Protein AF-A0A2E5VBL9-F1 (afdb_monomer_lite)

Foldseek 3Di:
DWDDDPDDGDDDDDPDPDDPLNDDDFDPVDDPLLRLLSVLLNVLLCVLCVPVVVNCVQQVQCPPPDPDLSNLVSVLVSSVSSSVSSVVVCVVVVPDHDVVVSCVSSVVVSVLSVVVSVDVDDHDDDDD

Secondary structure (DSSP, 8-state):
----SSS--------S---GGG-----TTS-HHHHHHHHHHHHHHHHHHSSHHHHHHH-TTTT-SS--HHHHHHHHHHHHHHHHHHHHHHHHTT----HHHHHHHHHHHHHHHHHHHH-TTT------

Sequence (128 aa):
MVYEKGKDTGLYSDTRQVNKNDFIAIDSKKSREWQLYALLHESGHVLLRENHDEHESRFPLTEHKRNTIGKRVDVLREEVIAWERARYLATELRIPIHEMKWNKQRAASLMEYVRWASDPKGYKVDQS

Radius of gyration: 16.18 Å; chains: 1; bounding box: 42×42×38 Å

Structure (mmCIF, N/CA/C/O backbone):
data_AF-A0A2E5VBL9-F1
#
_entry.id   AF-A0A2E5VBL9-F1
#
loop_
_atom_site.group_PDB
_atom_site.id
_atom_site.type_symbol
_atom_site.label_atom_id
_atom_site.label_alt_id
_atom_site.label_comp_id
_atom_site.label_asym_id
_atom_site.label_entity_id
_atom_site.label_seq_id
_atom_site.pdbx_PDB_ins_code
_atom_site.Cartn_x
_atom_site.Cartn_y
_atom_site.Cartn_z
_atom_site.occupancy
_atom_site.B_iso_or_equiv
_atom_site.auth_seq_id
_atom_site.auth_comp_id
_atom_site.auth_asym_id
_atom_site.auth_atom_id
_atom_site.pdbx_PDB_model_num
ATOM 1 N N . MET A 1 1 ? -0.431 -29.800 8.759 1.00 35.25 1 MET A N 1
ATOM 2 C CA . MET A 1 1 ? 0.858 -29.659 9.473 1.00 35.25 1 MET A CA 1
ATOM 3 C C . MET A 1 1 ? 0.705 -28.470 10.407 1.00 35.25 1 MET A C 1
ATOM 5 O O . MET A 1 1 ? 0.339 -27.410 9.923 1.00 35.25 1 MET A O 1
ATOM 9 N N . VAL A 1 2 ? 0.839 -28.659 11.722 1.00 28.92 2 VAL A N 1
ATOM 10 C CA . VAL A 1 2 ? 0.675 -27.573 12.705 1.00 28.92 2 VAL A CA 1
ATOM 11 C C . VAL A 1 2 ? 2.001 -26.828 12.794 1.00 28.92 2 VAL A C 1
ATOM 13 O O . VAL A 1 2 ? 3.010 -27.434 13.145 1.00 28.92 2 VAL A O 1
ATOM 16 N N . TYR A 1 3 ? 2.009 -25.543 12.450 1.00 37.59 3 TYR A N 1
ATOM 17 C CA . TYR A 1 3 ? 3.144 -24.671 12.731 1.00 37.59 3 TYR A CA 1
ATOM 18 C C . TYR A 1 3 ? 2.825 -23.842 13.969 1.00 37.59 3 TYR A C 1
ATOM 20 O O . TYR A 1 3 ? 1.948 -22.985 13.943 1.00 37.59 3 TYR A O 1
ATOM 28 N N . GLU A 1 4 ? 3.556 -24.095 15.051 1.00 32.25 4 GLU A N 1
ATOM 29 C CA . GLU A 1 4 ? 3.599 -23.202 16.203 1.00 32.25 4 GLU A CA 1
ATOM 30 C C . GLU A 1 4 ? 4.746 -22.211 16.019 1.00 32.25 4 GLU A C 1
ATOM 32 O O . GLU A 1 4 ? 5.923 -22.572 16.067 1.00 32.25 4 GLU A O 1
ATOM 37 N N . LYS A 1 5 ? 4.413 -20.931 15.856 1.00 36.81 5 LYS A N 1
ATOM 38 C CA . LYS A 1 5 ? 5.367 -19.847 16.085 1.00 36.81 5 LYS A CA 1
ATOM 39 C C . LYS A 1 5 ? 4.713 -18.781 16.954 1.00 36.81 5 LYS A C 1
ATOM 41 O O . LYS A 1 5 ? 4.220 -17.783 16.456 1.00 36.81 5 LYS A O 1
ATOM 46 N N . GLY A 1 6 ? 4.761 -19.017 18.265 1.00 41.00 6 GLY A N 1
ATOM 47 C CA . GLY A 1 6 ? 4.373 -18.060 19.301 1.00 41.00 6 GLY A CA 1
ATOM 48 C C . GLY A 1 6 ? 2.865 -17.821 19.404 1.00 41.00 6 GLY A C 1
ATOM 49 O O . GLY A 1 6 ? 2.334 -17.036 18.645 1.00 41.00 6 GLY A O 1
ATOM 50 N N . LYS A 1 7 ? 2.223 -18.449 20.399 1.00 36.53 7 LYS A N 1
ATOM 51 C CA . LYS A 1 7 ? 0.863 -18.223 20.956 1.00 36.53 7 LYS A CA 1
ATOM 52 C C . LYS A 1 7 ? -0.360 -18.084 20.029 1.00 36.53 7 LYS A C 1
ATOM 54 O O . LYS A 1 7 ? -1.463 -18.216 20.549 1.00 36.53 7 LYS A O 1
ATOM 59 N N . ASP A 1 8 ? -0.209 -17.929 18.724 1.00 41.22 8 ASP A N 1
ATOM 60 C CA . ASP A 1 8 ? -1.321 -17.822 17.788 1.00 41.22 8 ASP A CA 1
ATOM 61 C C . ASP A 1 8 ? -1.491 -19.165 17.067 1.00 41.22 8 ASP A C 1
ATOM 63 O O . ASP A 1 8 ? -0.663 -19.585 16.260 1.00 41.22 8 ASP A O 1
ATOM 67 N N . THR A 1 9 ? -2.549 -19.889 17.433 1.00 41.75 9 THR A N 1
ATOM 68 C CA . THR A 1 9 ? -2.921 -21.182 16.846 1.00 41.75 9 THR A CA 1
ATOM 69 C C . THR A 1 9 ? -4.047 -20.967 15.840 1.00 41.75 9 THR A C 1
ATOM 71 O O . THR A 1 9 ? -5.182 -20.682 16.211 1.00 41.75 9 THR A O 1
ATOM 74 N N . GLY A 1 10 ? -3.738 -21.103 14.550 1.00 48.72 10 GLY A N 1
ATOM 75 C CA . GLY A 1 10 ? -4.737 -21.212 13.488 1.00 48.72 10 GLY A CA 1
ATOM 76 C C . GLY A 1 10 ? -4.959 -22.679 13.123 1.00 48.72 10 GLY A C 1
ATOM 77 O O . GLY A 1 10 ? -4.012 -23.368 12.748 1.00 48.72 10 GLY A O 1
ATOM 78 N N . LEU A 1 11 ? -6.196 -23.170 13.225 1.00 38.81 11 LEU A N 1
ATOM 79 C CA . LEU A 1 11 ? -6.594 -24.476 12.692 1.00 38.81 11 LEU A CA 1
ATOM 80 C C . LEU A 1 11 ? -7.033 -24.296 11.236 1.00 38.81 11 LEU A C 1
ATOM 82 O O . LEU A 1 11 ? -8.078 -23.706 10.980 1.00 38.81 11 LEU A O 1
ATOM 86 N N . TYR A 1 12 ? -6.247 -24.814 10.293 1.00 48.72 12 TYR A N 1
ATOM 87 C CA . TYR A 1 12 ? -6.641 -24.935 8.889 1.00 48.72 12 TYR A CA 1
ATOM 88 C C . TYR A 1 12 ? -6.733 -26.416 8.523 1.00 48.72 12 TYR A C 1
ATOM 90 O O . TYR A 1 12 ? -5.740 -27.144 8.568 1.00 48.72 12 TYR A O 1
ATOM 98 N N . SER A 1 13 ? -7.938 -26.864 8.177 1.00 42.78 13 SER A N 1
ATOM 99 C CA . SER A 1 13 ? -8.195 -28.171 7.575 1.00 42.78 13 SER A CA 1
ATOM 100 C C . SER A 1 13 ? -8.389 -27.985 6.073 1.00 42.78 13 SER A C 1
ATOM 102 O O . SER A 1 13 ? -9.509 -28.039 5.572 1.00 42.78 13 SER A O 1
ATOM 104 N N . ASP A 1 14 ? -7.304 -27.710 5.362 1.00 47.62 14 ASP A N 1
ATOM 105 C CA . ASP A 1 14 ? -7.290 -27.763 3.905 1.00 47.62 14 ASP A CA 1
ATOM 106 C C . ASP A 1 14 ? -6.022 -28.501 3.461 1.00 47.62 14 ASP A C 1
ATOM 108 O O . ASP A 1 14 ? -4.941 -28.318 4.024 1.00 47.62 14 ASP A O 1
ATOM 112 N N . THR A 1 15 ? -6.171 -29.393 2.487 1.00 54.12 15 THR A N 1
ATOM 113 C CA . THR A 1 15 ? -5.117 -30.251 1.928 1.00 54.12 15 THR A CA 1
ATOM 114 C C . THR A 1 15 ? -4.168 -29.475 1.004 1.00 54.12 15 THR A C 1
ATOM 116 O O . THR A 1 15 ? -3.227 -30.051 0.455 1.00 54.12 15 THR A O 1
ATOM 119 N N . ARG A 1 16 ? -4.415 -28.175 0.803 1.00 51.81 16 ARG A N 1
ATOM 120 C CA . ARG A 1 16 ? -3.609 -27.278 -0.029 1.00 51.81 16 ARG A CA 1
ATOM 121 C C . ARG A 1 16 ? -2.230 -27.032 0.595 1.00 51.81 16 ARG A C 1
ATOM 123 O O . ARG A 1 16 ? -2.104 -26.748 1.783 1.00 51.81 16 ARG A O 1
ATOM 130 N N . GLN A 1 17 ? -1.180 -27.135 -0.219 1.00 51.59 17 GLN A N 1
ATOM 131 C CA . GLN A 1 17 ? 0.181 -26.790 0.187 1.00 51.59 17 GLN A CA 1
ATOM 132 C C . GLN A 1 17 ? 0.259 -25.265 0.340 1.00 51.59 17 GLN A C 1
ATOM 134 O O . GLN A 1 17 ? 0.252 -24.550 -0.658 1.00 51.59 17 GLN A O 1
ATOM 139 N N . VAL A 1 18 ? 0.242 -24.783 1.584 1.00 55.06 18 VAL A N 1
ATOM 140 C CA . VAL A 1 18 ? 0.198 -23.348 1.877 1.00 55.06 18 VAL A CA 1
ATOM 141 C C . VAL A 1 18 ? 1.603 -22.749 1.793 1.00 55.06 18 VAL A C 1
ATOM 143 O O . VAL A 1 18 ? 2.524 -23.212 2.470 1.00 55.06 18 VAL A O 1
ATOM 146 N N . ASN A 1 19 ? 1.775 -21.734 0.953 1.00 57.06 19 ASN A N 1
ATOM 147 C CA . ASN A 1 19 ? 3.026 -21.011 0.755 1.00 57.06 19 ASN A CA 1
ATOM 148 C C . ASN A 1 19 ? 3.108 -19.781 1.666 1.00 57.06 19 ASN A C 1
ATOM 150 O O . ASN A 1 19 ? 2.104 -19.278 2.160 1.00 57.06 19 ASN A O 1
ATOM 154 N N . LYS A 1 20 ? 4.320 -19.242 1.861 1.00 53.06 20 LYS A N 1
ATOM 155 C CA . LYS A 1 20 ? 4.533 -18.015 2.657 1.00 53.06 20 LYS A CA 1
ATOM 156 C C . LYS A 1 20 ? 3.673 -16.837 2.164 1.00 53.06 20 LYS A C 1
ATOM 158 O O . LYS A 1 20 ? 3.249 -16.029 2.978 1.00 53.06 20 LYS A O 1
ATOM 163 N N . ASN A 1 21 ? 3.396 -16.777 0.862 1.00 62.44 21 ASN A N 1
ATOM 164 C CA . ASN A 1 21 ? 2.614 -15.711 0.231 1.00 62.44 21 ASN A CA 1
ATOM 165 C C . ASN A 1 21 ? 1.091 -15.880 0.389 1.00 62.44 21 ASN A C 1
ATOM 167 O O . ASN A 1 21 ? 0.346 -15.010 -0.047 1.00 62.44 21 ASN A O 1
ATOM 171 N N . ASP A 1 22 ? 0.627 -16.974 0.999 1.00 68.19 22 ASP A N 1
ATOM 172 C CA . ASP A 1 22 ? -0.805 -17.256 1.167 1.00 68.19 22 ASP A CA 1
ATOM 173 C C . ASP A 1 22 ? -1.366 -16.672 2.477 1.00 68.19 22 ASP A C 1
ATOM 175 O O . ASP A 1 22 ? -2.561 -16.787 2.754 1.00 68.19 22 ASP A O 1
ATOM 179 N N . PHE A 1 23 ? -0.514 -16.060 3.306 1.00 78.06 23 PHE A N 1
ATOM 180 C CA . PHE A 1 23 ? -0.890 -15.531 4.611 1.00 78.06 23 PHE A CA 1
ATOM 181 C C . PHE A 1 23 ? -0.672 -14.025 4.691 1.00 78.06 23 PHE A C 1
ATOM 183 O O . PHE A 1 23 ? 0.394 -13.522 4.350 1.00 78.06 23 PHE A O 1
ATOM 190 N N . ILE A 1 24 ? -1.658 -13.332 5.258 1.00 80.19 24 ILE A N 1
ATOM 191 C CA . ILE A 1 24 ? -1.501 -11.968 5.761 1.00 80.19 24 ILE A CA 1
ATOM 192 C C . ILE A 1 24 ? -1.204 -12.060 7.259 1.00 80.19 24 ILE A C 1
ATOM 194 O O . ILE A 1 24 ? -2.021 -12.579 8.023 1.00 80.19 24 ILE A O 1
ATOM 198 N N . ALA A 1 25 ? -0.043 -11.564 7.685 1.00 79.12 25 ALA A N 1
ATOM 199 C CA . ALA A 1 25 ? 0.357 -11.531 9.088 1.00 79.12 25 ALA A CA 1
ATOM 200 C C . ALA A 1 25 ? 0.258 -10.104 9.641 1.00 79.12 25 ALA A C 1
ATOM 202 O O . ALA A 1 25 ? 0.787 -9.163 9.061 1.00 79.12 25 ALA A O 1
ATOM 203 N N . ILE A 1 26 ? -0.402 -9.936 10.789 1.00 82.12 26 ILE A N 1
ATOM 204 C CA . ILE A 1 26 ? -0.594 -8.630 11.431 1.00 82.12 26 ILE A CA 1
ATOM 205 C C . ILE A 1 26 ? -0.102 -8.699 12.879 1.00 82.12 26 ILE A C 1
ATOM 207 O O . ILE A 1 26 ? -0.430 -9.629 13.613 1.00 82.12 26 ILE A O 1
ATOM 211 N N . ASP A 1 27 ? 0.673 -7.700 13.311 1.00 84.06 27 ASP A N 1
ATOM 212 C CA . ASP A 1 27 ? 1.183 -7.621 14.685 1.00 84.06 27 ASP A CA 1
ATOM 213 C C . ASP A 1 27 ? 0.058 -7.305 15.687 1.00 84.06 27 ASP A C 1
ATOM 215 O O . ASP A 1 27 ? -0.438 -6.174 15.776 1.00 84.06 27 ASP A O 1
ATOM 219 N N . SER A 1 28 ? -0.297 -8.304 16.499 1.00 85.31 28 SER A N 1
ATOM 220 C CA . SER A 1 28 ? -1.349 -8.226 17.516 1.00 85.31 28 SER A CA 1
ATOM 221 C C . SER A 1 28 ? -1.053 -7.236 18.651 1.00 85.31 28 SER A C 1
ATOM 223 O O . SER A 1 28 ? -1.975 -6.822 19.356 1.00 85.31 28 SER A O 1
ATOM 225 N N . LYS A 1 29 ? 0.204 -6.795 18.821 1.00 91.50 29 LYS A N 1
ATOM 226 C CA . LYS A 1 29 ? 0.602 -5.810 19.845 1.00 91.50 29 LYS A CA 1
ATOM 227 C C . LYS A 1 29 ? 0.291 -4.368 19.445 1.00 91.50 29 LYS A C 1
ATOM 229 O O . LYS A 1 29 ? 0.345 -3.472 20.289 1.00 91.50 29 LYS A O 1
ATOM 234 N N . LYS A 1 30 ? 0.008 -4.112 18.166 1.00 90.50 30 LYS A N 1
ATOM 235 C CA . LYS A 1 30 ? -0.320 -2.772 17.659 1.00 90.50 30 LYS A CA 1
ATOM 236 C C . LYS A 1 30 ? -1.759 -2.403 18.011 1.00 90.50 30 LYS A C 1
ATOM 238 O O . LYS A 1 30 ? -2.571 -3.259 18.348 1.00 90.50 30 LYS A O 1
ATOM 243 N N . SER A 1 31 ? -2.108 -1.119 17.933 1.00 94.38 31 SER A N 1
ATOM 244 C CA . SER A 1 31 ? -3.504 -0.710 18.135 1.00 94.38 31 SER A CA 1
ATOM 245 C C . SER A 1 31 ? -4.403 -1.312 17.049 1.00 94.38 31 SER A C 1
ATOM 247 O O . SER A 1 31 ? -3.963 -1.493 15.917 1.00 94.38 31 SER A O 1
ATOM 249 N N . ARG A 1 32 ? -5.682 -1.570 17.359 1.00 94.81 32 ARG A N 1
ATOM 250 C CA . ARG A 1 32 ? -6.654 -2.097 16.374 1.00 94.81 32 ARG A CA 1
ATOM 251 C C . ARG A 1 32 ? -6.729 -1.253 15.104 1.00 94.81 32 ARG A C 1
ATOM 253 O O . ARG A 1 32 ? -6.886 -1.783 14.017 1.00 94.81 32 ARG A O 1
ATOM 260 N N . GLU A 1 33 ? -6.594 0.060 15.253 1.00 95.69 33 GLU A N 1
ATOM 261 C CA . GLU A 1 33 ? -6.568 0.989 14.128 1.00 95.69 33 GLU A CA 1
ATOM 262 C C . GLU A 1 33 ? -5.323 0.805 13.251 1.00 95.69 33 GLU A C 1
ATOM 264 O O . GLU A 1 33 ? -5.435 0.745 12.033 1.00 95.69 33 GLU A O 1
ATOM 269 N N . TRP A 1 34 ? -4.145 0.657 13.862 1.00 94.62 34 TRP A N 1
ATOM 270 C CA . TRP A 1 34 ? -2.918 0.376 13.117 1.00 94.62 34 TRP A CA 1
ATOM 271 C C . TRP A 1 34 ? -3.008 -0.974 12.399 1.00 94.62 34 TRP A C 1
ATOM 273 O O . TRP A 1 34 ? -2.630 -1.077 11.234 1.00 94.62 34 TRP A O 1
ATOM 283 N N . GLN A 1 35 ? -3.545 -1.990 13.088 1.00 94.88 35 GLN A N 1
ATOM 284 C CA . GLN A 1 35 ? -3.771 -3.329 12.538 1.00 94.88 35 GLN A CA 1
ATOM 285 C C . GLN A 1 35 ? -4.737 -3.287 11.351 1.00 94.88 35 GLN A C 1
ATOM 287 O O . GLN A 1 35 ? -4.474 -3.919 10.336 1.00 94.88 35 GLN A O 1
ATOM 292 N N . LEU A 1 36 ? -5.816 -2.503 11.445 1.00 96.56 36 LEU A N 1
ATOM 293 C CA . LEU A 1 36 ? -6.755 -2.288 10.345 1.00 96.56 36 LEU A CA 1
ATOM 294 C C . LEU A 1 36 ? -6.065 -1.660 9.130 1.00 96.56 36 LEU A C 1
ATOM 296 O O . LEU A 1 36 ? -6.277 -2.112 8.012 1.00 96.56 36 LEU A O 1
ATOM 300 N N . TYR A 1 37 ? -5.238 -0.632 9.328 1.00 97.62 37 TYR A N 1
ATOM 301 C CA . TYR A 1 37 ? -4.540 0.018 8.216 1.00 97.62 37 TYR A CA 1
ATOM 302 C C . TYR A 1 37 ? -3.497 -0.897 7.573 1.00 97.62 37 TYR A C 1
ATOM 304 O O . TYR A 1 37 ? -3.388 -0.905 6.351 1.00 97.62 37 TYR A O 1
ATOM 312 N N . ALA A 1 38 ? -2.790 -1.702 8.371 1.00 95.44 38 ALA A N 1
ATOM 313 C CA . ALA A 1 38 ? -1.903 -2.739 7.853 1.00 95.44 38 ALA A CA 1
ATOM 314 C C . ALA A 1 38 ? -2.693 -3.787 7.051 1.00 95.44 38 ALA A C 1
ATOM 316 O O . ALA A 1 38 ? -2.368 -4.051 5.903 1.00 95.44 38 ALA A O 1
ATOM 317 N N . LEU A 1 39 ? -3.806 -4.295 7.587 1.00 96.31 39 LEU A N 1
ATOM 318 C CA . LEU A 1 39 ? -4.655 -5.265 6.891 1.00 96.31 39 LEU A CA 1
ATOM 319 C C . LEU A 1 39 ? -5.212 -4.722 5.567 1.00 96.31 39 LEU A C 1
ATOM 321 O O . LEU A 1 39 ? -5.253 -5.443 4.572 1.00 96.31 39 LEU A O 1
ATOM 325 N N . LEU A 1 40 ? -5.636 -3.457 5.539 1.00 97.50 40 LEU A N 1
ATOM 326 C CA . LEU A 1 40 ? -6.086 -2.802 4.312 1.00 97.50 40 LEU A CA 1
ATOM 327 C C . LEU A 1 40 ? -4.953 -2.704 3.286 1.00 97.50 40 LEU A C 1
ATOM 329 O O . LEU A 1 40 ? -5.193 -2.965 2.111 1.00 97.50 40 LEU A O 1
ATOM 333 N N . HIS A 1 41 ? -3.737 -2.359 3.716 1.00 96.88 41 HIS A N 1
ATOM 334 C CA . HIS A 1 41 ? -2.555 -2.319 2.855 1.00 96.88 41 HIS A CA 1
ATOM 335 C C . HIS A 1 41 ? -2.231 -3.692 2.247 1.00 96.88 41 HIS A C 1
ATOM 337 O O . HIS A 1 41 ? -2.124 -3.794 1.026 1.00 96.88 41 HIS A O 1
ATOM 343 N N . GLU A 1 42 ? -2.212 -4.752 3.058 1.00 95.12 42 GLU A N 1
ATOM 344 C CA . GLU A 1 42 ? -2.006 -6.127 2.581 1.00 95.12 42 GLU A CA 1
ATOM 345 C C . GLU A 1 42 ? -3.123 -6.576 1.628 1.00 95.12 42 GLU A C 1
ATOM 347 O O . GLU A 1 42 ? -2.874 -7.191 0.592 1.00 95.12 42 GLU A O 1
ATOM 352 N N . SER A 1 43 ? -4.367 -6.176 1.905 1.00 95.44 43 SER A N 1
ATOM 353 C CA . SER A 1 43 ? -5.490 -6.391 0.980 1.00 95.44 43 SER A CA 1
ATOM 354 C C . SER A 1 43 ? -5.280 -5.651 -0.347 1.00 95.44 43 SER A C 1
ATOM 356 O O . SER A 1 43 ? -5.644 -6.154 -1.407 1.00 95.44 43 SER A O 1
ATOM 358 N N . GLY A 1 44 ? -4.654 -4.472 -0.312 1.00 96.38 44 GLY A N 1
ATOM 359 C CA . GLY A 1 44 ? -4.234 -3.729 -1.496 1.00 96.38 44 GLY A CA 1
ATOM 360 C C . GLY A 1 44 ? -3.229 -4.500 -2.354 1.00 96.38 44 GLY A C 1
ATOM 361 O O . GLY A 1 44 ? -3.378 -4.509 -3.576 1.00 96.38 44 GLY A O 1
ATOM 362 N N . HIS A 1 45 ? -2.265 -5.196 -1.740 1.00 93.94 45 HIS A N 1
ATOM 363 C CA . HIS A 1 45 ? -1.353 -6.095 -2.457 1.00 93.94 45 HIS A CA 1
ATOM 364 C C . HIS A 1 45 ? -2.084 -7.280 -3.085 1.00 93.94 45 HIS A C 1
ATOM 366 O O . HIS A 1 45 ? -1.844 -7.583 -4.253 1.00 93.94 45 HIS A O 1
ATOM 372 N N . VAL A 1 46 ? -3.001 -7.917 -2.349 1.00 93.06 46 VAL A N 1
ATOM 373 C CA . VAL A 1 46 ? -3.807 -9.032 -2.874 1.00 93.06 46 VAL A CA 1
ATOM 374 C C . VAL A 1 46 ? -4.598 -8.596 -4.108 1.00 93.06 46 VAL A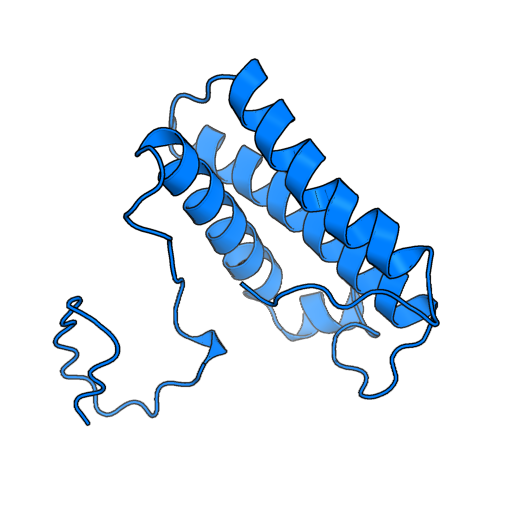 C 1
ATOM 376 O O . VAL A 1 46 ? -4.514 -9.245 -5.145 1.00 93.06 46 VAL A O 1
ATOM 379 N N . LEU A 1 47 ? -5.293 -7.455 -4.037 1.00 93.25 47 LEU A N 1
ATOM 380 C CA . LEU A 1 47 ? -6.051 -6.907 -5.168 1.00 93.25 47 LEU A CA 1
ATOM 381 C C . LEU A 1 47 ? -5.158 -6.509 -6.349 1.00 93.25 47 LEU A C 1
ATOM 383 O O . LEU A 1 47 ? -5.580 -6.579 -7.499 1.00 93.25 47 LEU A O 1
ATOM 387 N N . LEU A 1 48 ? -3.935 -6.048 -6.083 1.00 92.94 48 LEU A N 1
ATOM 388 C CA . LEU A 1 48 ? -2.990 -5.672 -7.132 1.00 92.94 48 LEU A CA 1
ATOM 389 C C . LEU A 1 48 ? -2.397 -6.895 -7.850 1.00 92.94 48 LEU A C 1
ATOM 391 O O . LEU A 1 48 ? -2.038 -6.786 -9.020 1.00 92.94 48 LEU A O 1
ATOM 395 N N . ARG A 1 49 ? -2.304 -8.037 -7.160 1.00 92.06 49 ARG A N 1
ATOM 396 C CA . ARG A 1 49 ? -1.726 -9.300 -7.651 1.00 92.06 49 ARG A CA 1
ATOM 397 C C . ARG A 1 49 ? -2.771 -10.324 -8.105 1.00 92.06 49 ARG A C 1
ATOM 399 O O . ARG A 1 49 ? -2.397 -11.423 -8.499 1.00 92.06 49 ARG A O 1
ATOM 406 N N . GLU A 1 50 ? -4.060 -9.982 -8.057 1.00 90.12 50 GLU A N 1
ATOM 407 C CA . GLU A 1 50 ? -5.163 -10.882 -8.424 1.00 90.12 50 GLU A CA 1
ATOM 408 C C . GLU A 1 50 ? -5.019 -11.416 -9.859 1.00 90.12 50 GLU A C 1
ATOM 410 O O . GLU A 1 50 ? -5.212 -12.607 -10.103 1.00 90.12 50 GLU A O 1
ATOM 415 N N . ASN A 1 51 ? -4.611 -10.553 -10.795 1.00 89.25 51 ASN A N 1
ATOM 416 C CA . ASN A 1 51 ? -4.236 -10.944 -12.150 1.00 89.25 51 ASN A CA 1
ATOM 417 C C . ASN A 1 51 ? -2.709 -10.943 -12.292 1.00 89.25 51 ASN A C 1
ATOM 419 O O . ASN A 1 51 ? -2.095 -9.889 -12.464 1.00 89.25 51 ASN A O 1
ATOM 423 N N . HIS A 1 52 ? -2.110 -12.134 -12.228 1.00 86.88 52 HIS A N 1
ATOM 424 C CA . HIS A 1 52 ? -0.659 -12.309 -12.283 1.00 86.88 52 HIS A CA 1
ATOM 425 C C . HIS A 1 52 ? -0.039 -11.755 -13.576 1.00 86.88 52 HIS A C 1
ATOM 427 O O . HIS A 1 52 ? 0.962 -11.049 -13.509 1.00 86.88 52 HIS A O 1
ATOM 433 N N . ASP A 1 53 ? -0.645 -12.010 -14.739 1.00 88.12 53 ASP A N 1
ATOM 434 C CA . ASP A 1 53 ? -0.094 -11.575 -16.030 1.00 88.12 53 ASP A CA 1
ATOM 435 C C . ASP A 1 53 ? -0.126 -10.045 -16.168 1.00 88.12 53 ASP A C 1
ATOM 437 O O . ASP A 1 53 ? 0.823 -9.423 -16.654 1.00 88.12 53 ASP A O 1
ATOM 441 N N . GLU A 1 54 ? -1.206 -9.409 -15.697 1.00 89.69 54 GLU A N 1
ATOM 442 C CA . GLU A 1 54 ? -1.283 -7.946 -15.643 1.00 89.69 54 GLU A CA 1
ATOM 443 C C . GLU A 1 54 ? -0.260 -7.378 -14.651 1.00 89.69 54 GLU A C 1
ATOM 445 O O . GLU A 1 54 ? 0.403 -6.381 -14.950 1.00 89.69 54 GLU A O 1
ATOM 450 N N . HIS A 1 55 ? -0.113 -8.004 -13.479 1.00 92.44 55 HIS A N 1
ATOM 451 C CA . HIS A 1 55 ? 0.853 -7.584 -12.467 1.00 92.44 55 HIS A CA 1
ATOM 452 C C . HIS A 1 55 ? 2.281 -7.656 -13.005 1.00 92.44 55 HIS A C 1
ATOM 454 O O . HIS A 1 55 ? 2.980 -6.647 -12.956 1.00 92.44 55 HIS A O 1
ATOM 460 N N . GLU A 1 56 ? 2.683 -8.774 -13.609 1.00 91.12 56 GLU A N 1
ATOM 461 C CA . GLU A 1 56 ? 4.019 -8.954 -14.181 1.00 91.12 56 GLU A CA 1
ATOM 462 C C . GLU A 1 56 ? 4.276 -7.966 -15.328 1.00 91.12 56 GLU A C 1
ATOM 464 O O . GLU A 1 56 ? 5.338 -7.349 -15.396 1.00 91.12 56 GLU A O 1
ATOM 469 N N . SER A 1 57 ? 3.281 -7.716 -16.188 1.00 91.44 57 SER A N 1
ATOM 470 C CA . SER A 1 57 ? 3.405 -6.696 -17.235 1.00 91.44 57 SER A CA 1
ATOM 471 C C . SER A 1 57 ? 3.570 -5.287 -16.663 1.00 91.44 57 SER A C 1
ATOM 473 O O . SER A 1 57 ? 4.229 -4.447 -17.283 1.00 91.44 57 SER A O 1
ATOM 475 N N . ARG A 1 58 ? 2.936 -4.991 -15.526 1.00 91.94 58 ARG A N 1
ATOM 476 C CA . ARG A 1 58 ? 3.012 -3.677 -14.885 1.00 91.94 58 ARG A CA 1
ATOM 477 C C . ARG A 1 58 ? 4.286 -3.530 -14.073 1.00 91.94 58 ARG A C 1
ATOM 479 O O . ARG A 1 58 ? 4.853 -2.446 -14.098 1.00 91.94 58 ARG A O 1
ATOM 486 N N . PHE A 1 59 ? 4.748 -4.568 -13.387 1.00 92.88 59 PHE A N 1
ATOM 487 C CA . PHE A 1 59 ? 5.900 -4.553 -12.486 1.00 92.88 59 PHE A CA 1
ATOM 488 C C . PHE A 1 59 ? 6.917 -5.644 -12.862 1.00 92.88 59 PHE A C 1
ATOM 490 O O . PHE A 1 59 ? 7.211 -6.522 -12.053 1.00 92.88 59 PHE A O 1
ATOM 497 N N . PRO A 1 60 ? 7.495 -5.603 -14.074 1.00 92.25 60 PRO A N 1
ATOM 498 C CA . PRO A 1 60 ? 8.294 -6.711 -14.601 1.00 92.25 60 PRO A CA 1
ATOM 499 C C . PRO A 1 60 ? 9.564 -6.997 -13.792 1.00 92.25 60 PRO A C 1
ATOM 501 O O . PRO A 1 60 ? 10.179 -8.052 -13.952 1.00 92.25 60 PRO A O 1
ATOM 504 N N . LEU A 1 61 ? 10.000 -6.062 -12.938 1.00 90.88 61 LEU A N 1
ATOM 505 C CA . LEU A 1 61 ? 11.260 -6.171 -12.215 1.00 90.88 61 LEU A CA 1
ATOM 506 C C . LEU A 1 61 ? 11.113 -6.596 -10.742 1.00 90.88 61 LEU A C 1
ATOM 508 O O . LEU A 1 61 ? 12.141 -6.798 -10.088 1.00 90.88 61 LEU A O 1
ATOM 512 N N . THR A 1 62 ? 9.900 -6.755 -10.202 1.00 83.50 62 THR A N 1
ATOM 513 C CA . THR A 1 62 ? 9.667 -7.117 -8.781 1.00 83.50 62 THR A CA 1
ATOM 514 C C . THR A 1 62 ? 10.197 -8.512 -8.446 1.00 83.50 62 THR A C 1
ATOM 516 O O . THR A 1 62 ? 10.932 -8.683 -7.465 1.00 83.50 62 THR A O 1
ATOM 519 N N . GLU A 1 63 ? 9.964 -9.482 -9.331 1.00 79.62 63 GLU A N 1
ATOM 520 C CA . GLU A 1 63 ? 10.391 -10.881 -9.176 1.00 79.62 63 GLU A CA 1
ATOM 521 C C . GLU A 1 63 ? 11.854 -11.135 -9.589 1.00 79.62 63 GLU A C 1
ATOM 523 O O . GLU A 1 63 ? 12.400 -12.234 -9.441 1.00 79.62 63 GLU A O 1
ATOM 528 N N . HIS A 1 64 ? 12.574 -10.114 -10.069 1.00 79.56 64 HIS A N 1
ATOM 529 C CA . HIS A 1 64 ? 13.969 -10.296 -10.460 1.00 79.56 64 HIS A CA 1
ATOM 530 C C . HIS A 1 64 ? 14.877 -10.647 -9.276 1.00 79.56 64 HIS A C 1
ATOM 532 O O . HIS A 1 64 ? 14.903 -9.974 -8.245 1.00 79.56 64 HIS A O 1
ATOM 538 N N . LYS A 1 65 ? 15.736 -11.659 -9.455 1.00 76.38 65 LYS A N 1
ATOM 539 C CA . LYS A 1 65 ? 16.691 -12.109 -8.421 1.00 76.38 65 LYS A CA 1
ATOM 540 C C . LYS A 1 65 ? 17.728 -11.046 -8.039 1.00 76.38 65 LYS A C 1
ATOM 542 O O . LYS A 1 65 ? 18.223 -11.044 -6.915 1.00 76.38 65 LYS A O 1
ATOM 547 N N . ARG A 1 66 ? 18.095 -10.158 -8.970 1.00 81.38 66 ARG A N 1
ATOM 548 C CA . ARG A 1 66 ? 19.087 -9.095 -8.737 1.00 81.38 66 ARG A CA 1
ATOM 549 C C . ARG A 1 66 ? 18.405 -7.835 -8.222 1.00 81.38 66 ARG A C 1
ATOM 551 O O . ARG A 1 66 ? 17.422 -7.383 -8.797 1.00 81.38 66 ARG A O 1
ATOM 558 N N . ASN A 1 67 ? 18.984 -7.224 -7.193 1.00 81.06 67 ASN A N 1
ATOM 559 C CA . ASN A 1 67 ? 18.472 -5.987 -6.609 1.00 81.06 67 ASN A CA 1
ATOM 560 C C . ASN A 1 67 ? 18.949 -4.742 -7.385 1.00 81.06 67 ASN A C 1
ATOM 562 O O . ASN A 1 67 ? 19.773 -3.965 -6.899 1.00 81.06 67 ASN A O 1
ATOM 566 N N . THR A 1 68 ? 18.490 -4.610 -8.632 1.00 88.62 68 THR A N 1
ATOM 567 C CA . THR A 1 68 ? 18.802 -3.473 -9.513 1.00 88.62 68 THR A CA 1
ATOM 568 C C . THR A 1 68 ? 18.004 -2.228 -9.120 1.00 88.62 68 THR A C 1
ATOM 570 O O . THR A 1 68 ? 16.998 -2.318 -8.421 1.00 88.62 68 THR A O 1
ATOM 573 N N . ILE A 1 69 ? 18.420 -1.052 -9.603 1.00 88.94 69 ILE A N 1
ATOM 574 C CA . ILE A 1 69 ? 17.653 0.193 -9.417 1.00 88.94 69 ILE A CA 1
ATOM 575 C C . ILE A 1 69 ? 16.235 0.041 -9.983 1.00 88.94 69 ILE A C 1
ATOM 577 O O . ILE A 1 69 ? 15.279 0.419 -9.319 1.00 88.94 69 ILE A O 1
ATOM 581 N N . GLY A 1 70 ? 16.088 -0.577 -11.160 1.00 90.25 70 GLY A N 1
ATOM 582 C CA . GLY A 1 70 ? 14.775 -0.825 -11.761 1.00 90.25 70 GLY A CA 1
ATOM 583 C C . GLY A 1 70 ? 13.869 -1.682 -10.872 1.00 90.25 70 GLY A C 1
ATOM 584 O O . GLY A 1 70 ? 12.735 -1.291 -10.620 1.00 90.25 70 GLY A O 1
ATOM 585 N N . LYS A 1 71 ? 14.391 -2.778 -10.299 1.00 91.00 71 LYS A N 1
ATOM 586 C CA . LYS A 1 71 ? 13.649 -3.581 -9.312 1.00 91.00 71 LYS A CA 1
ATOM 587 C C . LYS A 1 71 ? 13.200 -2.736 -8.121 1.00 91.00 71 LYS A C 1
ATOM 589 O O . LYS A 1 71 ? 12.0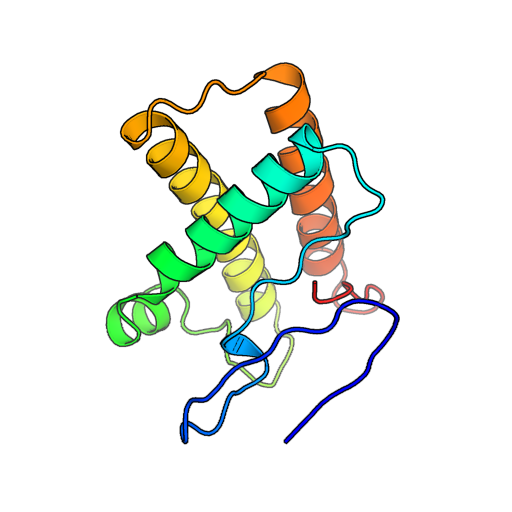61 -2.839 -7.682 1.00 91.00 71 LYS A O 1
ATOM 594 N N . ARG A 1 72 ? 14.094 -1.898 -7.594 1.00 91.12 72 ARG A N 1
ATOM 595 C CA . ARG A 1 72 ? 13.786 -1.042 -6.443 1.00 91.12 72 ARG A CA 1
ATOM 596 C C . ARG A 1 72 ? 12.678 -0.038 -6.743 1.00 91.12 72 ARG A C 1
ATOM 598 O O . ARG A 1 72 ? 11.809 0.176 -5.904 1.00 91.12 72 ARG A O 1
ATOM 605 N N . VAL A 1 73 ? 12.705 0.547 -7.939 1.00 93.50 73 VAL A N 1
ATOM 606 C CA . VAL A 1 73 ? 11.664 1.460 -8.419 1.00 93.50 73 VAL A CA 1
ATOM 607 C C . VAL A 1 73 ? 10.330 0.734 -8.572 1.00 93.50 73 VAL A C 1
ATOM 609 O O . VAL A 1 73 ? 9.323 1.255 -8.105 1.00 93.50 73 VAL A O 1
ATOM 612 N N . ASP A 1 74 ? 10.313 -0.458 -9.171 1.00 94.69 74 ASP A N 1
ATOM 613 C CA . ASP A 1 74 ? 9.077 -1.229 -9.342 1.00 94.69 74 ASP A CA 1
ATOM 614 C C . ASP A 1 74 ? 8.461 -1.636 -8.000 1.00 94.69 74 ASP A C 1
ATOM 616 O O . ASP A 1 74 ? 7.265 -1.436 -7.814 1.00 94.69 74 ASP A O 1
ATOM 620 N N . VAL A 1 75 ? 9.270 -2.101 -7.040 1.00 94.06 75 VAL A N 1
ATOM 621 C CA . VAL A 1 75 ? 8.800 -2.426 -5.681 1.00 94.06 75 VAL A CA 1
ATOM 622 C C . VAL A 1 75 ? 8.243 -1.184 -4.981 1.00 94.06 75 VAL A C 1
ATOM 624 O O . VAL A 1 75 ? 7.123 -1.218 -4.490 1.00 94.06 75 VAL A O 1
ATOM 627 N N . LEU A 1 76 ? 8.956 -0.049 -4.986 1.00 95.38 76 LEU A N 1
ATOM 628 C CA . LEU A 1 76 ? 8.432 1.192 -4.396 1.00 95.38 76 LEU A CA 1
ATOM 629 C C . LEU A 1 76 ? 7.112 1.627 -5.058 1.00 95.38 76 LEU A C 1
ATOM 631 O O . LEU A 1 76 ? 6.210 2.127 -4.387 1.00 95.38 76 LEU A O 1
ATOM 635 N N . ARG A 1 77 ? 6.991 1.451 -6.376 1.00 96.69 77 ARG A N 1
ATOM 636 C CA . ARG A 1 77 ? 5.768 1.787 -7.108 1.00 96.69 77 ARG A CA 1
ATOM 637 C C . ARG A 1 77 ? 4.619 0.848 -6.741 1.00 96.69 77 ARG A C 1
ATOM 639 O O . ARG A 1 77 ? 3.485 1.307 -6.634 1.00 96.69 77 ARG A O 1
ATOM 646 N N . GLU A 1 78 ? 4.908 -0.433 -6.532 1.00 96.19 78 GLU A N 1
ATOM 647 C CA . GLU A 1 78 ? 3.945 -1.423 -6.052 1.00 96.19 78 GLU A CA 1
ATOM 648 C C . GLU A 1 78 ? 3.397 -1.043 -4.670 1.00 96.19 78 GLU A C 1
ATOM 650 O O . GLU A 1 78 ? 2.183 -1.002 -4.496 1.00 96.19 78 GLU A O 1
ATOM 655 N N . GLU A 1 79 ? 4.266 -0.657 -3.732 1.00 97.12 79 GLU A N 1
ATOM 656 C CA . GLU A 1 79 ? 3.886 -0.198 -2.387 1.00 97.12 79 GLU A CA 1
ATOM 657 C C . GLU A 1 79 ? 2.936 1.006 -2.420 1.00 97.12 79 GLU A C 1
ATOM 659 O O . GLU A 1 79 ? 1.910 1.032 -1.734 1.00 97.12 79 GLU A O 1
ATOM 664 N N . VAL A 1 80 ? 3.238 2.010 -3.253 1.00 98.00 80 VAL A N 1
ATOM 665 C CA . VAL A 1 80 ? 2.368 3.185 -3.428 1.00 98.00 80 VAL A CA 1
ATOM 666 C C . VAL A 1 80 ? 0.985 2.763 -3.921 1.00 98.00 80 VAL A C 1
ATOM 668 O O . VAL A 1 80 ? -0.025 3.156 -3.336 1.00 98.00 80 VAL A O 1
ATOM 671 N N . ILE A 1 81 ? 0.936 1.929 -4.962 1.00 97.69 81 ILE A N 1
ATOM 672 C CA . ILE A 1 81 ? -0.323 1.487 -5.569 1.00 97.69 81 ILE A CA 1
ATOM 673 C C . ILE A 1 81 ? -1.108 0.582 -4.610 1.00 97.69 81 ILE A C 1
ATOM 675 O O . ILE A 1 81 ? -2.335 0.677 -4.558 1.00 97.69 81 ILE A O 1
ATOM 679 N N . ALA A 1 82 ? -0.440 -0.246 -3.804 1.00 96.94 82 ALA A N 1
ATOM 680 C CA . ALA A 1 82 ? -1.085 -1.052 -2.773 1.00 96.94 82 ALA A CA 1
ATOM 681 C C . ALA A 1 82 ? -1.804 -0.167 -1.742 1.00 96.94 82 ALA A C 1
ATOM 683 O O . ALA A 1 82 ? -2.972 -0.405 -1.436 1.00 96.94 82 ALA A O 1
ATOM 684 N N . TRP A 1 83 ? -1.174 0.917 -1.274 1.00 98.12 83 TRP A N 1
ATOM 685 C CA . TRP A 1 83 ? -1.822 1.897 -0.389 1.00 98.12 83 TRP A CA 1
ATOM 686 C C . TRP A 1 83 ? -3.003 2.630 -1.044 1.00 98.12 83 TRP A C 1
ATOM 688 O O . TRP A 1 83 ? -3.996 2.930 -0.375 1.00 98.12 83 TRP A O 1
ATOM 698 N N . GLU A 1 84 ? -2.931 2.922 -2.342 1.00 98.00 84 GLU A N 1
ATOM 699 C CA . GLU A 1 84 ? -4.045 3.523 -3.087 1.00 98.00 84 GLU A CA 1
ATOM 700 C C . GLU A 1 84 ? -5.224 2.551 -3.228 1.00 98.00 84 GLU A C 1
ATOM 702 O O . GLU A 1 84 ? -6.371 2.922 -2.964 1.00 98.00 84 GLU A O 1
ATOM 707 N N . ARG A 1 85 ? -4.951 1.284 -3.560 1.00 97.62 85 ARG A N 1
ATOM 708 C CA . ARG A 1 85 ? -5.964 0.219 -3.627 1.00 97.62 85 ARG A CA 1
ATOM 709 C C . ARG A 1 85 ? -6.593 -0.052 -2.266 1.00 97.62 85 ARG A C 1
ATOM 711 O O . ARG A 1 85 ? -7.812 -0.168 -2.182 1.00 97.62 85 ARG A O 1
ATOM 718 N N . ALA A 1 86 ? -5.796 -0.054 -1.203 1.00 97.81 86 ALA A N 1
ATOM 719 C CA . ALA A 1 86 ? -6.265 -0.161 0.173 1.00 97.81 86 ALA A CA 1
ATOM 720 C C . ALA A 1 86 ? -7.253 0.960 0.532 1.00 97.81 86 ALA A C 1
ATOM 722 O O . ALA A 1 86 ? -8.294 0.720 1.147 1.00 97.81 86 ALA A O 1
ATOM 723 N N . ARG A 1 87 ? -6.957 2.197 0.111 1.00 98.12 87 ARG A N 1
ATOM 724 C CA . ARG A 1 87 ? -7.836 3.350 0.333 1.00 98.12 87 ARG A CA 1
ATOM 725 C C . ARG A 1 87 ? -9.142 3.246 -0.453 1.00 98.12 87 ARG A C 1
ATOM 727 O O . ARG A 1 87 ? -10.204 3.573 0.083 1.00 98.12 87 ARG A O 1
ATOM 734 N N . TYR A 1 88 ? -9.060 2.809 -1.706 1.00 98.12 88 TYR A N 1
ATOM 735 C CA . TYR A 1 88 ? -10.238 2.559 -2.530 1.00 98.12 88 TYR A CA 1
ATOM 736 C C . TYR A 1 88 ? -11.127 1.486 -1.887 1.00 98.12 88 TYR A C 1
ATOM 738 O O . TYR A 1 88 ? -12.301 1.737 -1.636 1.00 98.12 88 TYR A O 1
ATOM 746 N N . LEU A 1 89 ? -10.543 0.355 -1.481 1.00 98.00 89 LEU A N 1
ATOM 747 C CA . LEU A 1 89 ? -11.249 -0.732 -0.803 1.00 98.00 89 LEU A CA 1
ATOM 748 C C . LEU A 1 89 ? -11.939 -0.270 0.488 1.00 98.00 89 LEU A C 1
ATOM 750 O O . LEU A 1 89 ? -13.106 -0.583 0.710 1.00 98.00 89 LEU A O 1
ATOM 754 N N . ALA A 1 90 ? -11.250 0.504 1.331 1.00 98.06 90 ALA A N 1
ATOM 755 C CA . ALA A 1 90 ? -11.847 1.056 2.546 1.00 98.06 90 ALA A CA 1
ATOM 756 C C . ALA A 1 90 ? -13.075 1.932 2.243 1.00 98.06 90 ALA A C 1
ATOM 758 O O . ALA A 1 90 ? -14.054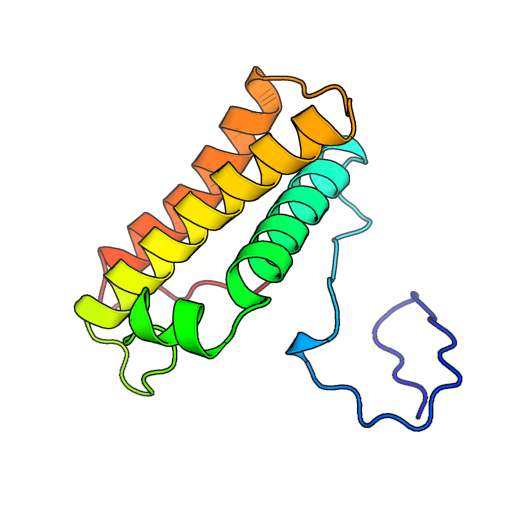 1.900 2.986 1.00 98.06 90 ALA A O 1
ATOM 759 N N . THR A 1 91 ? -13.033 2.679 1.137 1.00 98.19 91 THR A N 1
ATOM 760 C CA . THR A 1 91 ? -14.146 3.521 0.683 1.00 98.19 91 THR A CA 1
ATOM 761 C C . THR A 1 91 ? -15.331 2.668 0.226 1.00 98.19 91 THR A C 1
ATOM 763 O O . THR A 1 91 ? -16.447 2.890 0.694 1.00 98.19 91 THR A O 1
ATOM 766 N N . GLU A 1 92 ? -15.087 1.651 -0.604 1.00 98.25 92 GLU A N 1
ATOM 767 C CA . GLU A 1 92 ? -16.115 0.712 -1.080 1.00 98.25 92 GLU A CA 1
ATOM 768 C C . GLU A 1 92 ? -16.793 -0.036 0.079 1.00 98.25 92 GLU A C 1
ATOM 770 O O . GLU A 1 92 ? -18.018 -0.148 0.138 1.00 98.25 92 GLU A O 1
ATOM 775 N N . LEU A 1 93 ? -16.005 -0.477 1.063 1.00 98.00 93 LEU A N 1
ATOM 776 C CA . LEU A 1 93 ? -16.495 -1.163 2.261 1.00 98.00 93 LEU A CA 1
ATOM 777 C C . LEU A 1 93 ? -17.080 -0.214 3.318 1.00 98.00 93 LEU A C 1
ATOM 779 O O . LEU A 1 93 ? -17.532 -0.674 4.367 1.00 98.00 93 LEU A O 1
ATOM 783 N N . ARG A 1 94 ? -17.077 1.103 3.066 1.00 98.12 94 ARG A N 1
ATOM 784 C CA . ARG A 1 94 ? -17.537 2.147 3.999 1.00 98.12 94 ARG A CA 1
ATOM 785 C C . ARG A 1 94 ? -16.852 2.067 5.370 1.00 98.12 94 ARG A C 1
ATOM 787 O O . ARG A 1 94 ? -17.459 2.363 6.399 1.00 98.12 94 ARG A O 1
ATOM 794 N N . ILE A 1 95 ? -15.580 1.673 5.386 1.00 97.81 95 ILE A N 1
ATOM 795 C CA . ILE A 1 95 ? -14.756 1.632 6.592 1.00 97.81 95 ILE A CA 1
ATOM 796 C C . ILE A 1 95 ? -14.313 3.066 6.910 1.00 97.81 95 ILE A C 1
ATOM 798 O O . ILE A 1 95 ? -13.663 3.702 6.077 1.00 97.81 95 ILE A O 1
ATOM 802 N N . PRO A 1 96 ? -14.628 3.603 8.101 1.00 96.56 96 PRO A N 1
ATOM 803 C CA . PRO A 1 96 ? -14.190 4.938 8.476 1.00 96.56 96 PRO A CA 1
ATOM 804 C C . PRO A 1 96 ? -12.675 4.955 8.692 1.00 96.56 96 PRO A C 1
ATOM 806 O O . PRO A 1 96 ? -12.130 4.152 9.451 1.00 96.56 96 PRO A O 1
ATOM 809 N N . ILE A 1 97 ? -11.998 5.908 8.054 1.00 97.56 97 ILE A N 1
ATOM 810 C CA . ILE A 1 97 ? -10.551 6.087 8.161 1.00 97.56 97 ILE A CA 1
ATOM 811 C C . ILE A 1 97 ? -10.252 7.427 8.823 1.00 97.56 97 ILE A C 1
ATOM 813 O O . ILE A 1 97 ? -10.758 8.473 8.420 1.00 97.56 97 ILE A O 1
ATOM 817 N N . HIS A 1 98 ? -9.375 7.410 9.824 1.00 97.69 98 HIS A N 1
ATOM 818 C CA . HIS A 1 98 ? -8.858 8.633 10.416 1.00 97.69 98 HIS A CA 1
ATOM 819 C C . HIS A 1 98 ? -7.695 9.167 9.568 1.00 97.69 98 HIS A C 1
ATOM 821 O O . HIS A 1 98 ? -6.544 8.756 9.736 1.00 97.69 98 HIS A O 1
ATOM 827 N N . GLU A 1 99 ? -7.969 10.158 8.719 1.00 96.94 99 GLU A N 1
ATOM 828 C CA . GLU A 1 99 ? -7.030 10.684 7.712 1.00 96.94 99 GLU A CA 1
ATOM 829 C C . GLU A 1 99 ? -5.620 10.977 8.236 1.00 96.94 99 GLU A C 1
ATOM 831 O O . GLU A 1 99 ? -4.628 10.559 7.642 1.00 96.94 99 GLU A O 1
ATOM 836 N N . MET A 1 100 ? -5.494 11.653 9.382 1.00 97.44 100 MET A N 1
ATOM 837 C CA . MET A 1 100 ? -4.174 11.982 9.936 1.00 97.44 100 MET A CA 1
ATOM 838 C C . MET A 1 100 ? -3.348 10.735 10.291 1.00 97.44 100 MET A C 1
ATOM 840 O O . MET A 1 100 ? -2.141 10.701 10.060 1.00 97.44 100 MET A O 1
ATOM 844 N N . LYS A 1 101 ? -3.985 9.703 10.854 1.00 97.06 101 LYS A N 1
ATOM 845 C CA . LYS A 1 101 ? -3.305 8.480 11.294 1.00 97.06 101 LYS A CA 1
ATOM 846 C C . LYS A 1 101 ? -3.001 7.567 10.112 1.00 97.06 101 LYS A C 1
ATOM 848 O O . LYS A 1 101 ? -1.888 7.055 10.036 1.00 97.06 101 LYS A O 1
ATOM 853 N N . TRP A 1 102 ? -3.935 7.459 9.167 1.00 97.75 102 TRP A N 1
ATOM 854 C CA . TRP A 1 102 ? -3.720 6.799 7.881 1.00 97.75 102 TRP A CA 1
ATOM 855 C C . TRP A 1 102 ? -2.505 7.377 7.158 1.00 97.75 102 TRP A C 1
ATOM 857 O O . TRP A 1 102 ? -1.556 6.660 6.849 1.00 97.75 102 TRP A O 1
ATOM 867 N N . ASN A 1 103 ? -2.485 8.700 6.969 1.00 97.62 103 ASN A N 1
ATOM 868 C CA . ASN A 1 103 ? -1.393 9.376 6.279 1.00 97.62 103 ASN A CA 1
ATOM 869 C C . ASN A 1 103 ? -0.060 9.213 7.009 1.00 97.62 103 ASN A C 1
ATOM 871 O O . ASN A 1 103 ? 0.960 9.006 6.356 1.00 97.62 103 ASN A O 1
ATOM 875 N N . LYS A 1 104 ? -0.064 9.254 8.347 1.00 97.56 104 LYS A N 1
ATOM 876 C CA . LYS A 1 104 ? 1.137 9.014 9.152 1.00 97.56 104 LYS A CA 1
ATOM 877 C C . LYS A 1 104 ? 1.690 7.602 8.948 1.00 97.56 104 LYS A C 1
ATOM 879 O O . LYS A 1 104 ? 2.896 7.463 8.771 1.00 97.56 104 LYS A O 1
ATOM 884 N N . GLN A 1 105 ? 0.838 6.577 8.976 1.00 96.88 105 GLN A N 1
ATOM 885 C CA . GLN A 1 105 ? 1.266 5.188 8.792 1.00 96.88 105 GLN A CA 1
ATOM 886 C C . GLN A 1 105 ? 1.753 4.941 7.364 1.00 96.88 105 GLN A C 1
ATOM 888 O O . GLN A 1 105 ? 2.880 4.489 7.193 1.00 96.88 105 GLN A O 1
ATOM 893 N N . ARG A 1 106 ? 0.973 5.353 6.357 1.00 97.75 106 ARG A N 1
ATOM 894 C CA . ARG A 1 106 ? 1.363 5.276 4.944 1.00 97.75 106 ARG A CA 1
ATOM 895 C C . ARG A 1 106 ? 2.713 5.945 4.691 1.00 97.75 106 ARG A C 1
ATOM 897 O O . ARG A 1 106 ? 3.586 5.352 4.072 1.00 97.75 106 ARG A O 1
ATOM 904 N N . ALA A 1 107 ? 2.902 7.175 5.172 1.00 97.69 107 ALA A N 1
ATOM 905 C CA . ALA A 1 107 ? 4.151 7.904 4.965 1.00 97.69 107 ALA A CA 1
ATOM 906 C C . ALA A 1 107 ? 5.342 7.226 5.658 1.00 97.69 107 ALA A C 1
ATOM 908 O O . ALA A 1 107 ? 6.424 7.181 5.080 1.00 97.69 107 ALA A O 1
ATOM 909 N N . ALA A 1 108 ? 5.149 6.692 6.869 1.00 95.25 108 ALA A N 1
ATOM 910 C CA . ALA A 1 108 ? 6.191 5.953 7.576 1.00 95.25 108 ALA A CA 1
ATOM 911 C C . ALA A 1 108 ? 6.612 4.695 6.800 1.00 95.25 108 ALA A C 1
ATOM 913 O O . ALA A 1 108 ? 7.803 4.531 6.550 1.00 95.25 108 ALA A O 1
ATOM 914 N N . SER A 1 109 ? 5.649 3.884 6.350 1.00 94.31 109 SER A N 1
ATOM 915 C CA . SER A 1 109 ? 5.901 2.675 5.556 1.00 94.31 109 SER A CA 1
ATOM 916 C C . SER A 1 109 ? 6.587 2.995 4.224 1.00 94.31 109 SER A C 1
ATOM 918 O O . SER A 1 109 ? 7.645 2.452 3.922 1.00 94.31 109 SER A O 1
ATOM 920 N N . LEU A 1 110 ? 6.062 3.952 3.448 1.00 96.69 110 LEU A N 1
ATOM 921 C CA . LEU A 1 110 ? 6.667 4.332 2.165 1.00 96.69 110 LEU A CA 1
ATOM 922 C C . LEU A 1 110 ? 8.087 4.889 2.328 1.00 96.69 110 LEU A C 1
ATOM 924 O O . LEU A 1 110 ? 8.935 4.673 1.466 1.00 96.69 110 LEU A O 1
ATOM 928 N N . MET A 1 111 ? 8.378 5.587 3.429 1.00 95.06 111 MET A N 1
ATOM 929 C CA . MET A 1 111 ? 9.714 6.125 3.679 1.00 95.06 111 MET A CA 1
ATOM 930 C C . MET A 1 111 ? 10.766 5.023 3.882 1.00 95.06 111 MET A C 1
ATOM 932 O O . MET A 1 111 ? 11.923 5.221 3.511 1.00 95.06 111 MET A O 1
ATOM 936 N N . GLU A 1 112 ? 10.398 3.864 4.430 1.00 91.69 112 GLU A N 1
ATOM 937 C CA . GLU A 1 112 ? 11.305 2.710 4.536 1.00 91.69 112 GLU A CA 1
ATOM 938 C C . GLU A 1 112 ? 11.701 2.199 3.147 1.00 91.69 112 GLU A C 1
ATOM 940 O O . GLU A 1 112 ? 12.888 2.005 2.868 1.00 91.69 112 GLU A O 1
ATOM 945 N N . TYR A 1 113 ? 10.734 2.113 2.231 1.00 92.19 113 TYR A N 1
ATOM 946 C CA . TYR A 1 113 ? 10.983 1.741 0.840 1.00 92.19 113 TYR A CA 1
ATOM 947 C C . TYR A 1 113 ? 11.719 2.816 0.042 1.00 92.19 113 TYR 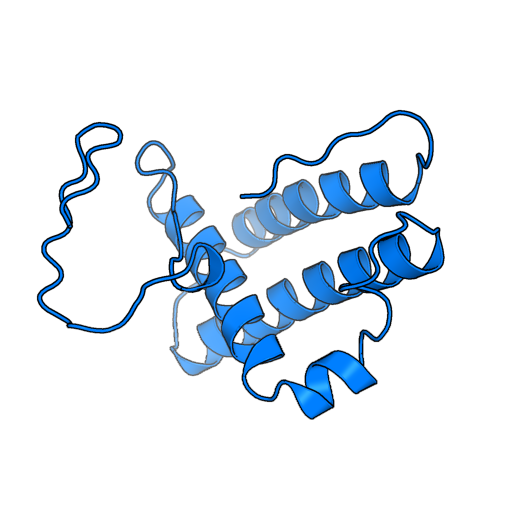A C 1
ATOM 949 O O . TYR A 1 113 ? 12.560 2.477 -0.786 1.00 92.19 113 TYR A O 1
ATOM 957 N N . VAL A 1 114 ? 11.483 4.105 0.301 1.00 93.50 114 VAL A N 1
ATOM 958 C CA . VAL A 1 114 ? 12.269 5.195 -0.303 1.00 93.50 114 VAL A CA 1
ATOM 959 C C . VAL A 1 114 ? 13.728 5.098 0.130 1.00 93.50 114 VAL A C 1
ATOM 961 O O . VAL A 1 114 ? 14.619 5.133 -0.718 1.00 93.50 114 VAL A O 1
ATOM 964 N N . ARG A 1 115 ? 13.990 4.920 1.432 1.00 90.44 115 ARG A N 1
ATOM 965 C CA . ARG A 1 115 ? 15.354 4.745 1.958 1.00 90.44 115 ARG A CA 1
ATOM 966 C C . ARG A 1 115 ? 16.027 3.545 1.314 1.00 90.44 115 ARG A C 1
ATOM 968 O O . ARG A 1 115 ? 17.127 3.681 0.784 1.00 90.44 115 ARG A O 1
ATOM 975 N N . TRP A 1 116 ? 15.328 2.414 1.267 1.00 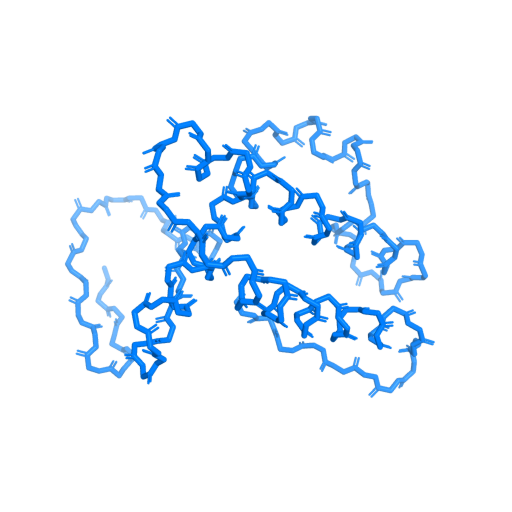88.62 116 TRP A N 1
ATOM 976 C CA . TRP A 1 116 ? 15.796 1.227 0.570 1.00 88.62 116 TRP A CA 1
ATOM 977 C C . TRP A 1 116 ? 16.093 1.489 -0.902 1.00 88.62 116 TRP A C 1
ATOM 979 O O . TRP A 1 116 ? 17.176 1.161 -1.373 1.00 88.62 116 TRP A O 1
ATOM 989 N N . ALA A 1 117 ? 15.176 2.100 -1.645 1.00 88.88 117 ALA A N 1
ATOM 990 C CA . ALA A 1 117 ? 15.362 2.357 -3.065 1.00 88.88 117 ALA A CA 1
ATOM 991 C C . ALA A 1 117 ? 16.538 3.312 -3.332 1.00 88.88 117 ALA A C 1
ATOM 993 O O . ALA A 1 117 ? 17.258 3.132 -4.314 1.00 88.88 117 ALA A O 1
ATOM 994 N N . SER A 1 118 ? 16.757 4.278 -2.434 1.00 86.69 118 SER A N 1
ATOM 995 C CA . SER A 1 118 ? 17.805 5.299 -2.534 1.00 86.69 118 SER A CA 1
ATOM 996 C C . SER A 1 118 ? 19.211 4.826 -2.147 1.00 86.69 118 SER A C 1
ATOM 998 O O . SER A 1 118 ? 20.182 5.443 -2.582 1.00 86.69 118 SER A O 1
ATOM 1000 N N . ASP A 1 119 ? 19.342 3.732 -1.385 1.00 78.75 119 ASP A N 1
ATOM 1001 C CA . ASP A 1 119 ? 20.635 3.168 -0.972 1.00 78.75 119 ASP A CA 1
ATOM 1002 C C . ASP A 1 119 ? 20.835 1.727 -1.493 1.00 78.75 119 ASP A C 1
ATOM 1004 O O . ASP A 1 119 ? 20.488 0.737 -0.832 1.00 78.75 119 ASP A O 1
ATOM 1008 N N . PRO A 1 120 ? 21.458 1.572 -2.678 1.00 63.59 120 PRO A N 1
ATOM 1009 C CA . PRO A 1 120 ? 21.737 0.270 -3.264 1.00 63.59 120 PRO A CA 1
ATOM 1010 C C . PRO A 1 120 ? 22.708 -0.605 -2.458 1.00 63.59 120 PRO A C 1
ATOM 1012 O O . PRO A 1 120 ? 22.762 -1.809 -2.718 1.00 63.59 120 PRO A O 1
ATOM 1015 N N . LYS A 1 121 ? 23.491 -0.028 -1.532 1.00 63.66 121 LYS A N 1
ATOM 1016 C CA . LYS A 1 121 ? 24.636 -0.688 -0.884 1.00 63.66 121 LYS A CA 1
ATOM 1017 C C . LYS A 1 121 ? 24.456 -0.953 0.619 1.00 63.66 121 LYS A C 1
ATOM 1019 O O . LYS A 1 121 ? 25.227 -1.758 1.136 1.00 63.66 121 LYS A O 1
ATOM 1024 N N . GLY A 1 122 ? 23.476 -0.348 1.306 1.00 59.38 122 GLY A N 1
ATOM 1025 C CA . GLY A 1 122 ? 23.430 -0.370 2.781 1.00 59.38 122 GLY A CA 1
ATOM 1026 C C . GLY A 1 122 ? 22.126 -0.774 3.486 1.00 5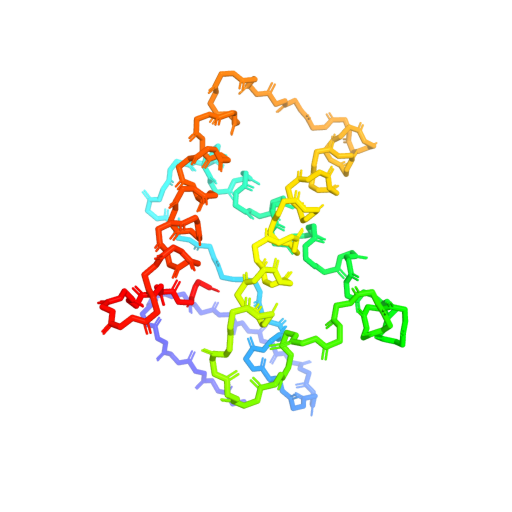9.38 122 GLY A C 1
ATOM 1027 O O . GLY A 1 122 ? 22.194 -1.167 4.649 1.00 59.38 122 GLY A O 1
ATOM 1028 N N . TYR A 1 123 ? 20.951 -0.735 2.846 1.00 56.97 123 TYR A N 1
ATOM 1029 C CA . TYR A 1 123 ? 19.677 -0.868 3.578 1.00 56.97 123 TYR A CA 1
ATOM 1030 C C . TYR A 1 123 ? 18.966 -2.218 3.362 1.00 56.97 123 TYR A C 1
ATOM 1032 O O . TYR A 1 123 ? 18.753 -2.648 2.224 1.00 56.97 123 TYR A O 1
ATOM 1040 N N . LYS A 1 124 ? 18.564 -2.882 4.456 1.00 54.91 124 LYS A N 1
ATOM 1041 C CA . LYS A 1 124 ? 17.700 -4.076 4.456 1.00 54.91 124 LYS A CA 1
ATOM 1042 C C . LYS A 1 124 ? 16.307 -3.674 4.949 1.00 54.91 124 LYS A C 1
ATOM 1044 O O . LYS A 1 124 ? 16.193 -3.185 6.065 1.00 54.91 124 LYS A O 1
ATOM 1049 N N . VAL A 1 125 ? 15.286 -3.871 4.116 1.00 59.16 125 VAL A N 1
ATOM 1050 C CA . VAL A 1 125 ? 13.873 -3.778 4.524 1.00 59.16 125 VAL A CA 1
ATOM 1051 C C . VAL A 1 125 ? 13.498 -5.106 5.169 1.00 59.16 125 VAL A C 1
ATOM 1053 O O . VAL A 1 125 ? 13.812 -6.158 4.603 1.00 59.16 125 VAL A O 1
ATOM 1056 N N . ASP A 1 126 ? 12.857 -5.065 6.333 1.00 51.56 126 ASP A N 1
ATOM 1057 C CA . ASP A 1 126 ? 12.203 -6.250 6.882 1.00 51.56 126 ASP A CA 1
ATOM 1058 C C . ASP A 1 126 ? 10.964 -6.540 6.033 1.00 51.56 126 ASP A C 1
ATOM 1060 O O . ASP A 1 126 ? 10.075 -5.704 5.913 1.00 51.56 126 ASP A O 1
ATOM 1064 N N . GLN A 1 127 ? 10.938 -7.711 5.394 1.00 43.22 127 GLN A N 1
ATOM 1065 C CA . GLN A 1 127 ? 9.761 -8.183 4.667 1.00 43.22 127 GLN A CA 1
ATOM 1066 C C . GLN A 1 127 ? 8.696 -8.579 5.693 1.00 43.22 127 GLN A C 1
ATOM 1068 O O . GLN A 1 127 ? 8.827 -9.643 6.312 1.00 43.22 127 GLN A O 1
ATOM 1073 N N . SER A 1 128 ? 7.718 -7.696 5.906 1.00 38.62 128 SER A N 1
ATOM 1074 C CA . SER A 1 128 ? 6.481 -7.975 6.644 1.00 38.62 128 SER A CA 1
ATOM 1075 C C . SER A 1 128 ? 5.600 -8.976 5.909 1.00 38.62 128 SER A C 1
ATOM 1077 O O . SER A 1 128 ? 5.605 -8.948 4.659 1.00 38.62 128 SER A O 1
#

pLDDT: mean 81.98, std 20.21, range [28.92, 98.25]